Protein AF-A0A0J7YMC5-F1 (afdb_monomer_lite)

Structure (mmCIF, N/CA/C/O backbone):
data_AF-A0A0J7YMC5-F1
#
_entry.id   AF-A0A0J7YMC5-F1
#
loop_
_atom_site.group_PDB
_atom_site.id
_atom_site.type_symbol
_atom_site.label_atom_id
_atom_site.label_alt_id
_atom_site.label_comp_id
_atom_site.label_asym_id
_atom_site.label_entity_id
_atom_site.label_seq_id
_atom_site.pdbx_PDB_ins_code
_atom_site.Cartn_x
_atom_site.Cartn_y
_atom_site.Cartn_z
_atom_site.occupancy
_atom_site.B_iso_or_equiv
_atom_site.auth_seq_id
_atom_site.auth_comp_id
_atom_site.auth_asym_id
_atom_site.auth_atom_id
_atom_site.pdbx_PDB_model_num
ATOM 1 N N . MET A 1 1 ? 4.644 10.763 -15.327 1.00 55.66 1 MET A N 1
ATOM 2 C CA . MET A 1 1 ? 4.800 10.893 -13.861 1.00 55.66 1 MET A CA 1
ATOM 3 C C . MET A 1 1 ? 3.484 10.483 -13.240 1.00 55.66 1 MET A C 1
ATOM 5 O O . MET A 1 1 ? 2.467 11.021 -13.655 1.00 55.66 1 MET A O 1
ATOM 9 N N . LEU A 1 2 ? 3.500 9.527 -12.310 1.00 63.91 2 LEU A N 1
ATOM 10 C CA . LEU A 1 2 ? 2.305 9.120 -11.569 1.00 63.91 2 LEU A CA 1
ATOM 11 C C . LEU A 1 2 ? 1.786 10.318 -10.766 1.00 63.91 2 LEU A C 1
ATOM 13 O O . LEU A 1 2 ? 2.555 10.934 -10.032 1.00 63.91 2 LEU A O 1
ATOM 17 N N . SER A 1 3 ? 0.507 10.660 -10.918 1.00 76.38 3 SER A N 1
ATOM 18 C CA . SER A 1 3 ? -0.114 11.703 -10.097 1.00 76.38 3 SER A CA 1
ATOM 19 C C . SER A 1 3 ? -0.339 11.204 -8.661 1.00 76.38 3 SER A C 1
ATOM 21 O O . SER A 1 3 ? -0.507 10.001 -8.441 1.00 76.38 3 SER A O 1
ATOM 23 N N . ASP A 1 4 ? -0.405 12.112 -7.683 1.00 73.62 4 ASP A N 1
ATOM 24 C CA . ASP A 1 4 ? -0.704 11.757 -6.283 1.00 73.62 4 ASP A CA 1
ATOM 25 C C . ASP A 1 4 ? -2.050 11.032 -6.141 1.00 73.62 4 ASP A C 1
ATOM 27 O O . ASP A 1 4 ? -2.205 10.132 -5.310 1.00 73.62 4 ASP A O 1
ATOM 31 N N . LEU A 1 5 ? -3.012 11.371 -7.006 1.00 77.38 5 LEU A N 1
ATOM 32 C CA . LEU A 1 5 ? -4.297 10.689 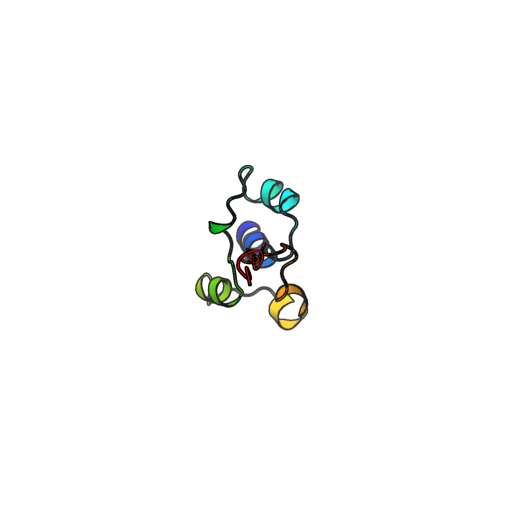-7.105 1.00 77.38 5 LEU A CA 1
ATOM 33 C C . LEU A 1 5 ? -4.110 9.230 -7.533 1.00 77.38 5 LEU A C 1
ATOM 35 O O . LEU A 1 5 ? -4.626 8.321 -6.883 1.00 77.38 5 LEU A O 1
ATOM 39 N N . THR A 1 6 ? -3.330 9.005 -8.588 1.00 77.50 6 THR A N 1
ATOM 40 C CA . THR A 1 6 ? -3.011 7.671 -9.099 1.00 77.50 6 THR A CA 1
ATOM 41 C C . THR A 1 6 ? -2.320 6.824 -8.022 1.00 77.50 6 THR A C 1
ATOM 43 O O . THR A 1 6 ? -2.721 5.686 -7.768 1.00 77.50 6 THR A O 1
ATOM 46 N N . LEU A 1 7 ? -1.342 7.394 -7.309 1.00 79.31 7 LEU A N 1
ATOM 47 C CA . LEU A 1 7 ? -0.660 6.726 -6.196 1.00 79.31 7 LEU A CA 1
ATOM 48 C C . LEU A 1 7 ? -1.633 6.352 -5.064 1.00 79.31 7 LEU A C 1
ATOM 50 O O . LEU A 1 7 ? -1.567 5.243 -4.525 1.00 79.31 7 LEU A O 1
ATOM 54 N N . CYS A 1 8 ? -2.561 7.250 -4.725 1.00 79.81 8 CYS A N 1
ATOM 55 C CA . CYS A 1 8 ? -3.593 6.984 -3.724 1.00 79.81 8 CYS A CA 1
ATOM 56 C C . CYS A 1 8 ? -4.551 5.872 -4.157 1.00 79.81 8 CYS A C 1
ATOM 58 O O . CYS A 1 8 ? -4.946 5.056 -3.324 1.00 79.81 8 CYS A O 1
ATOM 60 N N . VAL A 1 9 ? -4.902 5.792 -5.443 1.00 79.88 9 VAL A N 1
ATOM 61 C CA . VAL A 1 9 ? -5.736 4.704 -5.975 1.00 79.88 9 VAL A CA 1
ATOM 62 C C . VAL A 1 9 ? -5.008 3.364 -5.865 1.00 79.88 9 VAL A C 1
ATOM 64 O O . VAL A 1 9 ? -5.603 2.406 -5.365 1.00 79.88 9 VAL A O 1
ATOM 67 N N . TYR A 1 10 ? -3.719 3.298 -6.214 1.00 81.88 10 TYR A N 1
ATOM 68 C CA . TYR A 1 10 ? -2.933 2.066 -6.074 1.00 81.88 10 TYR A CA 1
ATOM 69 C C . TYR A 1 10 ? -2.798 1.601 -4.626 1.00 81.88 10 TYR A C 1
ATOM 71 O O . TYR A 1 10 ? -2.915 0.410 -4.330 1.00 81.88 10 TYR A O 1
ATOM 79 N N . ARG A 1 11 ? -2.597 2.546 -3.705 1.00 82.81 11 ARG A N 1
ATOM 80 C CA . ARG A 1 11 ? -2.466 2.250 -2.275 1.00 82.81 11 ARG A CA 1
ATOM 81 C C . ARG A 1 11 ? -3.807 2.143 -1.550 1.00 82.81 11 ARG A C 1
ATOM 83 O O . ARG A 1 11 ? -3.824 1.713 -0.403 1.00 82.81 11 ARG A O 1
ATOM 90 N N . SER A 1 12 ? -4.938 2.426 -2.200 1.00 85.44 12 SER A N 1
ATOM 91 C CA . SER A 1 12 ? -6.265 2.503 -1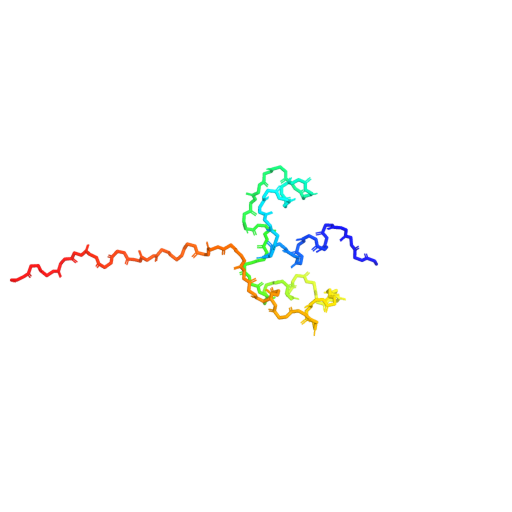.560 1.00 85.44 12 SER A CA 1
ATOM 92 C C . SER A 1 12 ? -6.658 1.265 -0.749 1.00 85.44 12 SER A C 1
ATOM 94 O O . SER A 1 12 ? -7.301 1.384 0.295 1.00 85.44 12 SER A O 1
ATOM 96 N N . ARG A 1 13 ? -6.205 0.074 -1.156 1.00 85.06 13 ARG A N 1
ATOM 97 C CA . ARG A 1 13 ? -6.457 -1.196 -0.450 1.00 85.06 13 ARG A CA 1
ATOM 98 C C . ARG A 1 13 ? -5.666 -1.337 0.861 1.00 85.06 13 ARG A C 1
ATOM 100 O O . ARG A 1 13 ? -6.060 -2.141 1.707 1.00 85.06 13 ARG A O 1
ATOM 107 N N . ARG A 1 14 ? -4.598 -0.548 1.029 1.00 83.94 14 ARG A N 1
ATOM 108 C CA . ARG A 1 14 ? -3.676 -0.477 2.180 1.00 83.94 14 ARG A CA 1
ATOM 109 C C . ARG A 1 14 ? -3.673 0.889 2.876 1.00 83.94 14 ARG A C 1
ATOM 111 O O . ARG A 1 14 ? -2.978 1.068 3.870 1.00 83.94 14 ARG A O 1
ATOM 118 N N . THR A 1 15 ? -4.447 1.849 2.386 1.00 83.50 15 THR A N 1
ATOM 119 C CA . THR A 1 15 ? -4.568 3.176 2.989 1.00 83.50 15 THR A CA 1
ATOM 120 C C . THR A 1 15 ? -5.842 3.252 3.831 1.00 83.50 15 THR A C 1
ATOM 122 O O . THR A 1 15 ? -6.919 2.898 3.341 1.00 83.50 15 THR A O 1
ATOM 125 N N . PRO A 1 16 ? -5.767 3.731 5.087 1.00 83.56 16 PRO A N 1
ATOM 126 C CA . PRO A 1 16 ? -6.951 3.967 5.901 1.00 83.56 16 PRO A CA 1
ATOM 127 C C . PRO A 1 16 ? -7.932 4.918 5.211 1.00 83.56 16 PRO A C 1
ATOM 129 O O . PRO A 1 16 ? -7.536 5.926 4.623 1.00 83.56 16 PRO A O 1
ATOM 132 N N . VAL A 1 17 ? -9.231 4.647 5.349 1.00 80.75 17 VAL A N 1
ATOM 133 C CA . VAL A 1 17 ? -10.294 5.463 4.736 1.00 80.75 17 VAL A CA 1
ATOM 134 C C . VAL A 1 17 ? -10.187 6.938 5.134 1.00 80.75 17 VAL A C 1
ATOM 136 O O . VAL A 1 17 ? -10.411 7.812 4.304 1.00 80.75 17 VAL A O 1
ATOM 139 N N . ALA A 1 18 ? -9.791 7.234 6.375 1.00 80.81 18 ALA A N 1
ATOM 140 C CA . ALA A 1 18 ? -9.590 8.606 6.844 1.00 80.81 18 ALA A CA 1
ATOM 141 C C . ALA A 1 18 ? -8.562 9.379 5.996 1.00 80.81 18 ALA A C 1
ATOM 143 O O . ALA A 1 18 ? -8.782 10.542 5.670 1.00 80.81 18 ALA A O 1
ATOM 144 N N . GLN A 1 19 ? -7.479 8.717 5.583 1.00 80.19 19 GLN A N 1
ATOM 145 C CA . GLN A 1 19 ? -6.427 9.322 4.771 1.00 80.19 19 GLN A CA 1
ATOM 146 C C . GLN A 1 19 ? -6.845 9.435 3.300 1.00 80.19 19 GLN A C 1
ATOM 148 O O . GLN A 1 19 ? -6.615 10.470 2.680 1.00 80.19 19 GLN A O 1
ATOM 153 N N . LEU A 1 20 ? -7.547 8.431 2.761 1.00 80.81 20 LEU A N 1
ATOM 154 C CA . LEU A 1 20 ? -8.144 8.526 1.421 1.00 80.81 20 LEU A CA 1
ATOM 155 C C . LEU A 1 20 ? -9.127 9.694 1.325 1.00 80.81 20 LEU A C 1
ATOM 157 O O . LEU A 1 20 ? -9.171 10.392 0.314 1.00 80.81 20 LEU A O 1
ATOM 161 N N . ARG A 1 21 ? -9.880 9.947 2.399 1.00 80.81 21 ARG A N 1
ATOM 162 C CA . ARG A 1 21 ? -10.827 11.060 2.446 1.00 80.81 21 ARG A CA 1
ATOM 163 C C . ARG A 1 21 ? -10.166 12.433 2.461 1.00 80.81 21 ARG A C 1
ATOM 165 O O . ARG A 1 21 ? -10.728 13.378 1.919 1.00 80.81 21 ARG A O 1
ATOM 172 N N . ALA A 1 22 ? -8.988 12.529 3.070 1.00 78.81 22 ALA A N 1
ATOM 173 C CA . ALA A 1 22 ? -8.228 13.770 3.146 1.00 78.81 22 ALA A CA 1
ATOM 174 C C . ALA A 1 22 ? -7.572 14.146 1.807 1.00 78.81 22 ALA A C 1
ATOM 176 O O . ALA A 1 22 ? -7.447 15.330 1.514 1.00 78.81 22 ALA A O 1
ATOM 177 N N . VAL A 1 23 ? -7.163 13.154 1.006 1.00 71.94 23 VAL A N 1
ATOM 178 C CA . VAL A 1 23 ? -6.379 13.385 -0.222 1.00 71.94 23 VAL A CA 1
ATOM 179 C C . VAL A 1 23 ? -7.229 13.320 -1.492 1.00 71.94 23 VAL A C 1
ATOM 181 O O . VAL A 1 23 ? -7.013 14.100 -2.412 1.00 71.94 23 VAL A O 1
ATOM 184 N N . VAL A 1 24 ? -8.192 12.396 -1.558 1.00 72.50 24 VAL A N 1
ATOM 185 C CA . VAL A 1 24 ? -8.939 12.114 -2.795 1.00 72.50 24 VAL A CA 1
ATOM 186 C C . VAL A 1 24 ? -10.302 12.798 -2.791 1.00 72.50 24 VAL A C 1
ATOM 188 O O . VAL A 1 24 ? -10.683 13.415 -3.781 1.00 72.50 24 VAL A O 1
ATOM 191 N N . ARG A 1 25 ? -11.063 12.663 -1.695 1.00 70.88 25 ARG A N 1
ATOM 192 C CA . ARG A 1 25 ? -12.442 13.174 -1.595 1.00 70.88 25 ARG A CA 1
ATOM 193 C C . ARG A 1 25 ? -13.021 13.054 -0.190 1.00 70.88 25 ARG A C 1
ATOM 195 O O . ARG A 1 25 ? -13.005 11.979 0.397 1.00 70.88 25 ARG A O 1
ATOM 202 N N . VAL A 1 26 ? -13.679 14.108 0.294 1.00 72.12 26 VAL A N 1
ATOM 203 C CA . VAL A 1 26 ? -14.372 14.108 1.600 1.00 72.12 26 VAL A CA 1
ATOM 204 C C . VAL A 1 26 ? -15.398 12.973 1.735 1.00 72.12 26 VAL A C 1
ATOM 206 O O . VAL A 1 26 ? -15.519 12.384 2.816 1.00 72.12 26 VAL A O 1
ATOM 209 N N . ASN A 1 27 ? -16.102 12.638 0.650 1.00 74.81 27 ASN A N 1
ATOM 210 C CA . ASN A 1 27 ? -17.073 11.546 0.607 1.00 74.81 27 ASN A CA 1
ATOM 211 C C . ASN A 1 27 ? -16.411 10.281 0.057 1.00 74.81 27 ASN A C 1
ATOM 213 O O . ASN A 1 27 ? -16.084 10.205 -1.123 1.00 74.81 27 ASN A O 1
ATOM 217 N N . PHE A 1 28 ? -16.196 9.287 0.918 1.00 76.25 28 PHE A N 1
ATOM 218 C CA . PHE A 1 28 ? -15.627 8.006 0.510 1.00 76.25 28 PHE A CA 1
ATOM 219 C C . PHE A 1 28 ? -16.706 7.099 -0.082 1.00 76.25 28 PHE A C 1
ATOM 221 O O . PHE A 1 28 ? -17.552 6.606 0.661 1.00 76.25 28 PHE A O 1
ATOM 228 N N . GLU A 1 29 ? -16.630 6.831 -1.384 1.00 79.62 29 GLU A N 1
ATOM 229 C CA . GLU A 1 29 ? -17.435 5.804 -2.043 1.00 79.62 29 GLU A CA 1
ATOM 230 C C . GLU A 1 29 ? -16.566 4.564 -2.333 1.00 79.62 29 GLU A C 1
ATOM 232 O O . GLU A 1 29 ? -15.637 4.633 -3.144 1.00 79.62 29 GLU A O 1
ATOM 237 N N . PRO A 1 30 ? -16.834 3.407 -1.701 1.00 75.38 30 PRO A N 1
ATOM 238 C CA . PRO A 1 30 ? -16.046 2.191 -1.906 1.00 75.38 30 PRO A CA 1
ATOM 239 C C . PRO A 1 30 ? -16.064 1.682 -3.354 1.00 75.38 30 PRO A C 1
ATOM 241 O O . PRO A 1 30 ? -15.126 1.013 -3.778 1.00 75.38 30 PRO A O 1
ATOM 244 N N . ASN A 1 31 ? -17.132 1.964 -4.110 1.00 78.56 31 ASN A N 1
ATOM 245 C CA . ASN A 1 31 ? -17.270 1.528 -5.503 1.00 78.56 31 ASN A CA 1
ATOM 246 C C . ASN A 1 31 ? -16.356 2.281 -6.474 1.00 78.56 31 ASN A C 1
ATOM 248 O O . ASN A 1 31 ? -16.089 1.789 -7.566 1.00 78.56 31 ASN A O 1
ATOM 252 N N . GLU A 1 32 ? -15.864 3.445 -6.068 1.00 78.44 32 GLU A N 1
ATOM 253 C CA . GLU A 1 32 ? -14.937 4.252 -6.853 1.00 78.44 32 GLU A CA 1
ATOM 254 C C . GLU A 1 32 ? -13.466 3.852 -6.614 1.00 78.44 32 GLU A C 1
ATOM 256 O O . GLU A 1 32 ? -12.556 4.527 -7.093 1.00 78.44 32 GLU A O 1
ATOM 261 N N . TYR A 1 33 ? -13.220 2.779 -5.854 1.00 81.06 33 TYR A N 1
ATOM 262 C CA . TYR A 1 33 ? -11.901 2.192 -5.632 1.00 81.06 33 TYR A CA 1
ATOM 263 C C . TYR A 1 33 ? -11.889 0.728 -6.094 1.00 81.06 33 TYR A C 1
ATOM 265 O O . TYR A 1 33 ? -12.921 0.049 -6.054 1.00 81.06 33 TYR A O 1
ATOM 273 N N . PRO A 1 34 ? -10.730 0.206 -6.523 1.00 79.12 34 PRO A N 1
ATOM 274 C CA . PRO A 1 34 ? -10.638 -1.163 -7.001 1.00 79.12 34 PRO A CA 1
ATOM 275 C C . PRO A 1 34 ? -10.910 -2.162 -5.873 1.00 79.12 34 PRO A C 1
ATOM 277 O O . PRO A 1 34 ? -10.258 -2.165 -4.825 1.00 79.12 34 PRO A O 1
ATOM 280 N N . LYS A 1 35 ? -11.858 -3.069 -6.120 1.00 80.75 35 LYS A N 1
ATOM 281 C CA . LYS A 1 35 ? -12.237 -4.137 -5.181 1.00 80.75 35 LYS A CA 1
ATOM 282 C C . LYS A 1 35 ? -11.240 -5.297 -5.204 1.00 80.75 35 LYS A C 1
ATOM 284 O O . LYS A 1 35 ? -11.164 -6.073 -4.252 1.00 80.75 35 LYS A O 1
ATOM 289 N N . SER A 1 36 ? -10.469 -5.418 -6.283 1.00 79.81 36 SER A N 1
ATOM 290 C CA . SER A 1 36 ? -9.458 -6.453 -6.487 1.00 79.81 36 SER A CA 1
ATOM 291 C C . SER A 1 36 ? -8.255 -5.915 -7.262 1.00 79.81 36 SER A C 1
ATOM 293 O O . SER A 1 36 ? -8.338 -4.896 -7.945 1.00 79.81 36 SER A O 1
ATOM 295 N N . ILE A 1 37 ? -7.137 -6.637 -7.184 1.00 78.31 37 ILE A N 1
ATOM 296 C CA . ILE A 1 37 ? -5.923 -6.333 -7.958 1.00 78.31 37 ILE A CA 1
ATOM 297 C C . ILE A 1 37 ? -6.162 -6.498 -9.457 1.00 78.31 37 ILE A C 1
ATOM 299 O O . ILE A 1 37 ? -5.665 -5.702 -10.238 1.00 78.31 37 ILE A O 1
ATOM 303 N N . ALA A 1 38 ? -6.981 -7.472 -9.860 1.00 81.12 38 ALA A N 1
ATOM 304 C CA . ALA A 1 38 ? -7.348 -7.655 -11.261 1.00 81.12 38 ALA A CA 1
ATOM 305 C C . ALA A 1 38 ? -8.087 -6.430 -11.826 1.00 81.12 38 ALA A C 1
ATOM 307 O O . ALA A 1 38 ? -7.810 -6.000 -12.941 1.00 81.12 38 ALA A O 1
ATOM 308 N N . GLN A 1 39 ? -8.994 -5.836 -11.040 1.00 80.88 39 GLN A N 1
ATOM 309 C CA . GLN A 1 39 ? -9.692 -4.613 -11.440 1.00 80.88 39 GLN A CA 1
ATOM 310 C C . GLN A 1 39 ? -8.728 -3.429 -11.545 1.00 80.88 39 GLN A C 1
ATOM 312 O O . GLN A 1 39 ? -8.822 -2.639 -12.477 1.00 80.88 39 GLN A O 1
ATOM 317 N N . LEU A 1 40 ? -7.784 -3.336 -10.609 1.00 78.25 40 LEU A N 1
ATOM 318 C CA . LEU A 1 40 ? -6.749 -2.312 -10.619 1.00 78.25 40 LEU A CA 1
ATOM 319 C C . LEU A 1 40 ? -5.819 -2.450 -11.839 1.00 78.25 40 LEU A C 1
ATOM 321 O O . LEU A 1 40 ? -5.542 -1.451 -12.485 1.00 78.25 40 LEU A O 1
ATOM 325 N N . TYR A 1 41 ? -5.413 -3.669 -12.209 1.00 75.12 41 TYR A N 1
ATOM 326 C CA . TYR A 1 41 ? -4.598 -3.928 -13.405 1.00 75.12 41 TYR A CA 1
ATOM 327 C C . TYR A 1 41 ? -5.325 -3.530 -14.697 1.00 75.12 41 TYR A C 1
ATOM 329 O O . TYR A 1 41 ? -4.721 -3.025 -15.636 1.00 75.12 41 TYR A O 1
ATOM 337 N N . HIS A 1 42 ? -6.646 -3.721 -14.737 1.00 77.81 42 HIS A N 1
ATOM 338 C CA . HIS A 1 42 ? -7.463 -3.321 -15.879 1.00 77.81 42 HIS A CA 1
ATOM 339 C C . HIS A 1 42 ? -7.624 -1.798 -16.004 1.00 7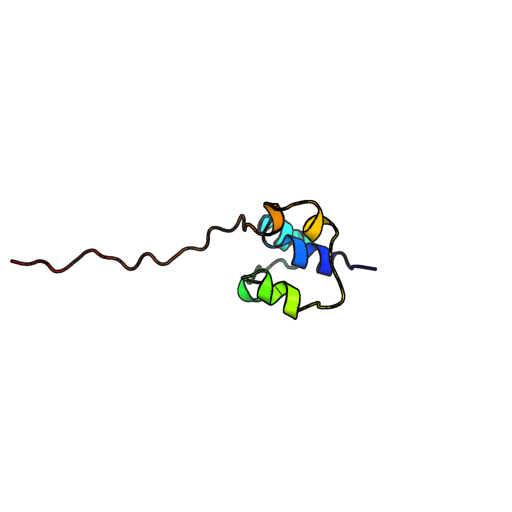7.81 42 HIS A C 1
ATOM 341 O O . HIS A 1 42 ? -7.791 -1.292 -17.109 1.00 77.81 42 HIS A O 1
ATOM 347 N N . TRP A 1 43 ? -7.603 -1.065 -14.886 1.00 73.88 43 TRP A N 1
ATOM 348 C CA . TRP A 1 43 ? -7.762 0.393 -14.886 1.00 73.88 43 TRP A CA 1
ATOM 349 C C . TRP A 1 43 ? -6.537 1.138 -15.406 1.00 73.88 43 TRP A C 1
ATOM 351 O O . TRP A 1 43 ? -6.680 2.235 -15.940 1.00 73.88 43 TRP A O 1
ATOM 361 N N . THR A 1 44 ? -5.355 0.549 -15.280 1.00 64.06 44 THR A N 1
ATOM 362 C CA . THR A 1 44 ? -4.094 1.198 -15.637 1.00 64.06 44 THR A CA 1
ATOM 363 C C . THR A 1 44 ? -3.082 0.151 -16.105 1.00 64.06 44 THR A C 1
ATOM 365 O O . THR A 1 44 ? -2.195 -0.243 -15.350 1.00 64.06 44 THR A O 1
ATOM 368 N N . PRO A 1 45 ? -3.202 -0.328 -17.355 1.00 63.41 45 PRO A N 1
ATOM 369 C CA . PRO A 1 45 ? -2.304 -1.356 -17.880 1.00 63.41 45 PRO A CA 1
ATOM 370 C C . PRO A 1 45 ? -0.850 -0.872 -18.041 1.00 63.41 45 PRO A C 1
ATOM 372 O O . PRO A 1 45 ? 0.067 -1.685 -17.956 1.00 63.41 45 PRO A O 1
ATOM 375 N N . ASP A 1 46 ? -0.632 0.435 -18.231 1.00 64.38 46 ASP A N 1
ATOM 376 C CA . ASP A 1 46 ? 0.681 1.023 -18.555 1.00 64.38 46 ASP A CA 1
ATOM 377 C C . ASP A 1 46 ? 1.401 1.678 -17.363 1.00 64.38 46 ASP A C 1
ATOM 379 O O . ASP A 1 46 ? 2.537 2.139 -17.484 1.00 64.38 46 ASP A O 1
ATOM 383 N N . GLU A 1 47 ? 0.762 1.728 -16.194 1.00 67.06 47 GLU A N 1
ATOM 384 C CA . GLU A 1 47 ? 1.311 2.373 -15.005 1.00 67.06 47 GLU A CA 1
ATOM 385 C C . GLU A 1 47 ? 1.358 1.372 -13.846 1.00 67.06 47 GLU A C 1
ATOM 387 O O . GLU A 1 47 ? 0.387 0.690 -13.545 1.00 67.06 47 GLU A O 1
ATOM 392 N N . CYS A 1 48 ? 2.507 1.257 -13.185 1.00 70.69 48 CYS A N 1
ATOM 393 C CA . CYS A 1 48 ? 2.697 0.351 -12.059 1.00 70.69 48 CYS A CA 1
ATOM 394 C C . CYS A 1 48 ? 3.545 1.040 -10.997 1.00 70.69 48 CYS A C 1
ATOM 396 O O . CYS A 1 48 ? 4.533 1.705 -11.313 1.00 70.69 48 CYS A O 1
ATOM 398 N N . ILE A 1 49 ? 3.173 0.862 -9.733 1.00 79.19 49 ILE A N 1
ATOM 399 C CA . ILE A 1 49 ? 3.995 1.310 -8.611 1.00 79.19 49 ILE A CA 1
ATOM 400 C C . ILE A 1 49 ? 5.033 0.230 -8.259 1.00 79.19 49 ILE A C 1
ATOM 402 O O . ILE A 1 49 ? 4.734 -0.960 -8.395 1.00 79.19 49 ILE A O 1
ATOM 406 N N . PRO A 1 50 ? 6.249 0.597 -7.820 1.00 80.56 50 PRO A N 1
ATOM 407 C CA . PRO A 1 50 ? 7.300 -0.370 -7.490 1.00 80.56 50 PRO A CA 1
ATOM 408 C C . PRO A 1 50 ? 6.883 -1.417 -6.449 1.00 80.56 50 PRO A C 1
ATOM 410 O O . PRO A 1 50 ? 7.330 -2.561 -6.510 1.00 80.56 50 PRO A O 1
ATOM 413 N N . GLU A 1 51 ? 5.990 -1.050 -5.530 1.00 83.25 51 GLU A N 1
ATOM 414 C CA . GLU A 1 51 ? 5.483 -1.895 -4.447 1.00 83.25 51 GLU A CA 1
ATOM 415 C C . GLU A 1 51 ? 4.804 -3.168 -4.946 1.00 83.25 51 GLU A C 1
ATOM 417 O O . GLU A 1 51 ? 4.730 -4.140 -4.206 1.00 83.25 51 GLU A O 1
ATOM 422 N N . PHE A 1 52 ? 4.374 -3.222 -6.207 1.00 78.06 52 PHE A N 1
ATOM 423 C CA . PHE A 1 52 ? 3.825 -4.453 -6.784 1.00 78.06 52 PHE A CA 1
ATOM 424 C C . PHE A 1 52 ? 4.875 -5.551 -6.927 1.00 78.06 52 PHE A C 1
ATOM 426 O O . PHE A 1 52 ? 4.534 -6.732 -6.918 1.00 78.06 52 PHE A O 1
ATOM 433 N N . PHE A 1 53 ? 6.144 -5.167 -7.034 1.00 80.94 53 PHE A N 1
ATOM 434 C CA . PHE A 1 53 ? 7.265 -6.089 -7.169 1.00 80.94 53 PHE A CA 1
ATOM 435 C C . PHE A 1 53 ? 8.097 -6.191 -5.890 1.00 80.94 53 PHE A C 1
ATOM 437 O O . PHE A 1 53 ? 8.840 -7.157 -5.732 1.00 80.94 53 PHE A O 1
ATOM 444 N N . THR A 1 54 ? 7.992 -5.212 -4.987 1.00 83.81 54 THR A N 1
ATOM 445 C CA . THR A 1 54 ? 8.822 -5.140 -3.776 1.00 83.81 54 THR A CA 1
ATOM 446 C C . THR A 1 54 ? 8.073 -5.439 -2.481 1.00 83.81 54 THR A C 1
ATOM 448 O O . THR A 1 54 ? 8.718 -5.852 -1.518 1.00 83.81 54 THR A O 1
ATOM 451 N N . ASP A 1 55 ? 6.746 -5.273 -2.433 1.00 83.62 55 ASP A N 1
ATOM 452 C CA . ASP A 1 55 ? 5.953 -5.470 -1.219 1.00 83.62 55 ASP A CA 1
ATOM 453 C C . ASP A 1 55 ? 4.712 -6.351 -1.472 1.00 83.62 55 ASP A C 1
ATOM 455 O O . ASP A 1 55 ? 3.690 -5.873 -1.971 1.00 83.62 55 ASP A O 1
ATOM 459 N N . PRO A 1 56 ? 4.729 -7.634 -1.057 1.00 82.88 56 PRO A N 1
ATOM 460 C CA . PRO A 1 56 ? 3.573 -8.510 -1.213 1.00 82.88 56 PRO A CA 1
ATOM 461 C C . PRO A 1 56 ? 2.363 -8.065 -0.374 1.00 82.88 56 PRO A C 1
ATOM 463 O O . PRO A 1 56 ? 1.237 -8.486 -0.656 1.00 82.88 56 PRO A O 1
ATOM 466 N N . SER A 1 57 ? 2.544 -7.187 0.622 1.00 83.81 57 SER A N 1
ATOM 467 C CA . SER A 1 57 ? 1.442 -6.694 1.453 1.00 83.81 57 SER A CA 1
ATOM 468 C C . SER A 1 57 ? 0.401 -5.923 0.641 1.00 83.81 57 SER A C 1
ATOM 470 O O . SER A 1 57 ? -0.761 -5.864 1.043 1.00 83.81 57 SER A O 1
ATOM 472 N N . ILE A 1 58 ? 0.766 -5.397 -0.534 1.00 82.19 58 ILE A N 1
ATOM 473 C CA . ILE A 1 58 ? -0.143 -4.642 -1.401 1.00 82.19 58 ILE A CA 1
ATOM 474 C C . ILE A 1 58 ? -1.280 -5.483 -1.992 1.00 82.19 58 ILE A C 1
ATOM 476 O O . ILE A 1 58 ? -2.341 -4.959 -2.360 1.00 82.19 58 ILE A O 1
ATOM 480 N N . PHE A 1 59 ? -1.090 -6.801 -2.054 1.00 81.25 59 PHE A N 1
ATOM 481 C CA . PHE A 1 59 ? -2.105 -7.729 -2.540 1.00 81.25 59 PHE A CA 1
ATOM 482 C C . PHE A 1 59 ? -3.188 -7.995 -1.486 1.00 81.25 59 PHE A C 1
ATOM 484 O O . PHE A 1 59 ? -4.335 -8.289 -1.849 1.00 81.25 59 PHE A O 1
ATOM 491 N N . GLU A 1 60 ? -2.891 -7.764 -0.208 1.00 81.31 60 GLU A N 1
ATOM 492 C CA . GLU A 1 60 ? -3.836 -7.868 0.900 1.00 81.31 60 GLU A CA 1
ATOM 493 C C . GLU A 1 60 ? -4.584 -6.550 1.123 1.00 81.31 60 GLU A C 1
ATOM 495 O O . GLU A 1 60 ? -4.043 -5.461 0.947 1.00 81.31 60 GLU A O 1
ATOM 500 N N . SER A 1 61 ? -5.856 -6.620 1.519 1.00 80.56 61 SER A N 1
ATOM 501 C CA . SER A 1 61 ? -6.608 -5.414 1.871 1.00 80.56 61 SER A CA 1
ATOM 502 C C . SER A 1 61 ? -6.711 -5.261 3.383 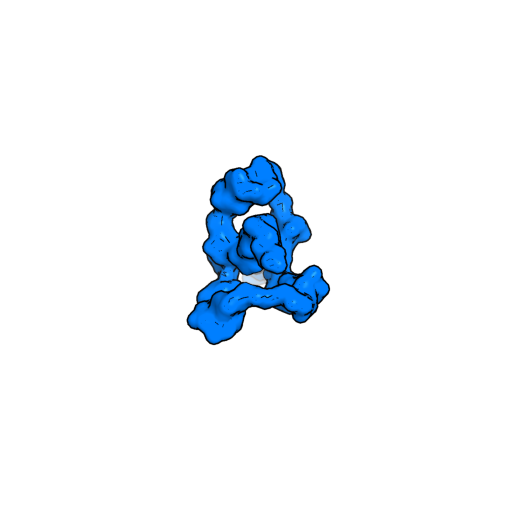1.00 80.56 61 SER A C 1
ATOM 504 O O . SER A 1 61 ? -7.076 -6.211 4.069 1.00 80.56 61 SER A O 1
ATOM 506 N N . LEU A 1 62 ? -6.444 -4.052 3.887 1.00 83.38 62 LEU A N 1
ATOM 507 C CA . LEU A 1 62 ? -6.736 -3.680 5.279 1.00 83.38 62 LEU A CA 1
ATOM 508 C C . LEU A 1 62 ? -8.238 -3.516 5.535 1.00 83.38 62 LEU A C 1
ATOM 510 O O . LEU A 1 62 ? -8.684 -3.524 6.680 1.00 83.38 62 LEU A O 1
ATOM 514 N N . HIS A 1 63 ? -9.024 -3.341 4.474 1.00 80.31 63 HIS A N 1
ATOM 515 C CA . HIS A 1 63 ? -10.461 -3.170 4.588 1.00 80.31 63 HIS A CA 1
ATOM 516 C C . HIS A 1 63 ? -11.094 -4.549 4.713 1.00 80.31 63 HIS A C 1
ATOM 518 O O . HIS A 1 63 ? -11.168 -5.301 3.740 1.00 80.31 63 HIS A O 1
ATOM 524 N N . THR A 1 64 ? -11.552 -4.886 5.919 1.00 69.31 64 THR A N 1
ATOM 525 C CA . THR A 1 64 ? -12.321 -6.108 6.155 1.00 69.31 64 THR A CA 1
ATOM 526 C C . THR A 1 64 ? -13.522 -6.113 5.221 1.00 69.31 64 THR A C 1
ATOM 528 O O . THR A 1 64 ? -14.491 -5.376 5.421 1.00 69.31 64 THR A O 1
ATOM 531 N N . VAL A 1 65 ? -13.479 -6.966 4.195 1.00 60.81 65 VAL A N 1
ATOM 532 C CA . VAL A 1 65 ? -14.668 -7.284 3.413 1.00 60.81 65 VAL A CA 1
ATOM 533 C C . VAL A 1 65 ? -15.640 -7.887 4.407 1.00 60.81 65 VAL A C 1
ATOM 535 O O . VAL A 1 65 ? -15.435 -9.003 4.888 1.00 60.81 65 VAL A O 1
ATOM 538 N N . ARG A 1 66 ? -16.698 -7.144 4.738 1.00 51.44 66 ARG A N 1
ATOM 539 C CA . ARG A 1 66 ? -17.848 -7.697 5.443 1.00 51.44 66 ARG A CA 1
ATOM 540 C C . ARG A 1 66 ? -18.449 -8.750 4.519 1.00 51.44 66 ARG A C 1
ATOM 542 O O . ARG A 1 66 ? -19.362 -8.470 3.745 1.00 51.44 66 ARG A O 1
ATOM 549 N N . ARG A 1 67 ? -17.921 -9.974 4.578 1.00 50.16 67 ARG A N 1
ATOM 550 C CA . ARG A 1 67 ? -18.631 -11.146 4.091 1.00 50.16 67 ARG A CA 1
ATOM 551 C C . ARG A 1 67 ? -19.939 -11.124 4.860 1.00 50.16 67 ARG A C 1
ATOM 553 O O . ARG A 1 67 ? -19.939 -11.185 6.089 1.00 50.16 67 ARG A O 1
ATOM 560 N N . ARG A 1 68 ? -21.056 -10.948 4.153 1.00 48.50 68 ARG A N 1
ATOM 561 C CA . ARG A 1 68 ? -22.350 -11.322 4.710 1.00 48.50 68 ARG A CA 1
ATOM 562 C C . ARG A 1 68 ? -22.226 -12.815 4.973 1.00 48.50 68 ARG A C 1
ATOM 564 O O . ARG A 1 68 ? -22.353 -13.612 4.051 1.00 48.50 68 ARG A O 1
ATOM 571 N N . VAL A 1 69 ? -21.864 -13.179 6.199 1.00 52.75 69 VAL A N 1
ATOM 572 C CA . VAL A 1 69 ? -22.085 -14.529 6.689 1.00 52.75 69 VAL A CA 1
ATOM 573 C C . VAL A 1 69 ? -23.594 -14.672 6.606 1.00 52.75 69 VAL A C 1
ATOM 575 O O . VAL A 1 69 ? -24.320 -14.010 7.347 1.00 52.75 69 VAL A O 1
ATOM 578 N N . GLY A 1 70 ? -24.060 -15.404 5.593 1.00 51.25 70 GLY A N 1
ATOM 579 C CA . GLY A 1 70 ? -25.438 -15.853 5.552 1.00 51.25 70 GLY A CA 1
ATOM 580 C C . GLY A 1 70 ? -25.700 -16.504 6.898 1.00 51.25 70 GLY A C 1
ATOM 581 O O . GLY A 1 70 ? -24.963 -17.399 7.307 1.00 51.25 70 GLY A O 1
ATOM 582 N N . SER A 1 71 ? -26.668 -15.961 7.620 1.00 53.84 71 SER A N 1
ATOM 583 C CA . SER A 1 71 ? -27.189 -16.513 8.854 1.00 53.84 71 SER A CA 1
ATOM 584 C C . SER A 1 71 ? -27.612 -17.961 8.608 1.00 53.84 71 SER A C 1
ATOM 586 O O . SER A 1 71 ? -28.738 -18.219 8.197 1.00 53.84 71 SER A O 1
ATOM 588 N N . LEU A 1 72 ? -26.715 -18.913 8.857 1.00 56.03 72 LEU A N 1
ATOM 589 C CA . LEU A 1 72 ? -27.074 -20.305 9.108 1.00 56.03 72 LEU A CA 1
ATOM 590 C C . LEU A 1 72 ? -27.481 -20.416 10.578 1.00 56.03 72 LEU A C 1
ATOM 592 O O . LEU A 1 72 ? -26.803 -21.035 11.387 1.00 56.03 72 LEU A O 1
ATOM 596 N N . LEU A 1 73 ? -28.579 -19.749 10.922 1.00 60.25 73 LEU A N 1
ATOM 597 C CA . LEU A 1 73 ? -29.354 -20.020 12.123 1.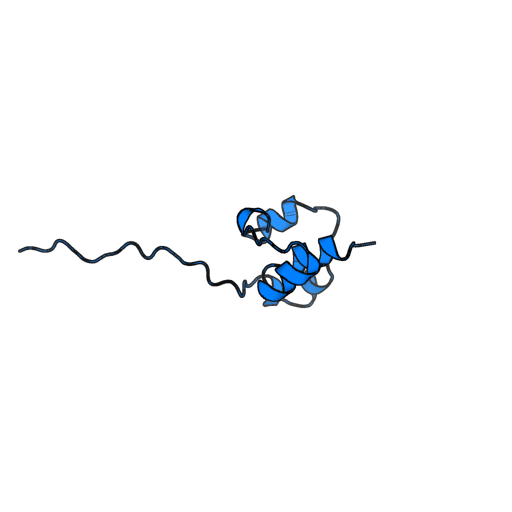00 60.25 73 LEU A CA 1
ATOM 598 C C . LEU A 1 73 ? -30.822 -19.948 11.718 1.00 60.25 73 LEU A C 1
ATOM 600 O O . LEU A 1 73 ? -31.385 -18.862 11.637 1.00 60.25 73 LEU A O 1
ATOM 604 N N . SER A 1 74 ? -31.394 -21.104 11.385 1.00 53.78 74 SER A N 1
ATOM 605 C CA . SER A 1 74 ? -32.735 -21.560 11.783 1.00 53.78 74 SER A C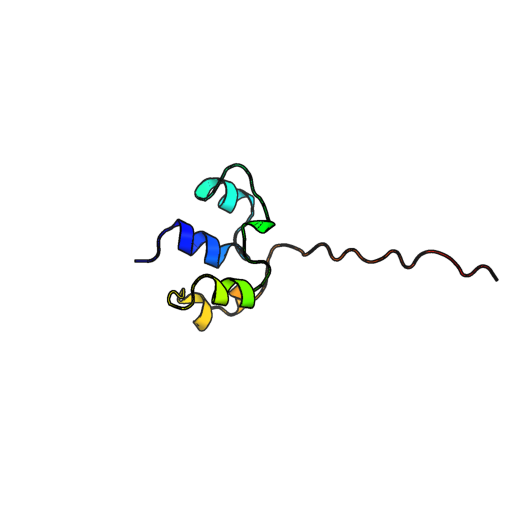A 1
ATOM 606 C C . SER A 1 74 ? -33.187 -22.705 10.865 1.00 53.78 74 SER A C 1
ATOM 608 O O . SER A 1 74 ? -32.785 -22.762 9.707 1.00 53.78 74 SER A O 1
ATOM 610 N N . SER A 1 75 ? -34.030 -23.588 11.404 1.00 53.47 75 SER A N 1
ATOM 611 C CA . SER A 1 75 ? -34.662 -24.767 10.785 1.00 53.47 75 SER A CA 1
ATOM 612 C C . SER A 1 75 ? -33.906 -26.099 10.881 1.00 53.47 75 SER A C 1
ATOM 614 O O . SER A 1 75 ? -33.517 -26.704 9.885 1.00 53.47 75 SER A O 1
ATOM 616 N N . ARG A 1 76 ? -33.795 -26.593 12.118 1.00 48.56 76 ARG A N 1
ATOM 617 C CA . ARG A 1 76 ? -34.128 -27.985 12.486 1.00 48.56 76 ARG A CA 1
ATOM 618 C C . ARG A 1 76 ? -34.857 -27.913 13.835 1.00 48.56 76 ARG A C 1
ATOM 620 O O . ARG A 1 76 ? -34.218 -27.934 14.875 1.00 48.56 76 ARG A O 1
ATOM 627 N N . ASP A 1 77 ? -36.110 -27.476 13.826 1.00 47.19 77 ASP A N 1
ATOM 628 C CA . ASP A 1 77 ? -37.265 -28.358 14.044 1.00 47.19 77 ASP A CA 1
ATOM 629 C C . ASP A 1 77 ? -37.110 -29.798 13.519 1.00 47.19 77 ASP A C 1
ATOM 631 O O . ASP A 1 77 ? -37.289 -30.068 12.329 1.00 47.19 77 ASP A O 1
ATOM 635 N N . TYR A 1 78 ? -36.757 -30.708 14.433 1.00 40.19 78 TYR A N 1
ATOM 636 C CA . TYR A 1 78 ? -37.425 -32.000 14.643 1.00 40.19 78 TYR A CA 1
ATOM 637 C C . TYR A 1 78 ? -37.160 -32.485 16.072 1.00 40.19 78 TYR A C 1
ATOM 639 O O . TYR A 1 78 ? -35.991 -32.370 16.508 1.00 40.19 78 TYR A O 1
#

pLDDT: mean 73.09, std 11.47, range [40.19, 85.44]

InterPro domains:
  IPR036372 BEACH domain superfamily [G3DSA:1.10.1540.10] (1-73)
  IPR036372 BEACH domain superfamily [SSF81837] (5-65)

Secondary structure (DSSP, 8-state):
---HHHHHHHHTTTS-HHHHHHHT-SS--GGGS-SSHHHHHHH-TT---THHHH-GGGGS-SS---------------

Sequence (78 aa):
MLSDLTLCVYRSRRTPVAQLRAVVRVNFEPNEYPKSIAQLYHWTPDECIPEFFTDPSIFESLHTVRRRVGSLLSSRDY

Foldseek 3Di:
DQDPQNVCLLCVQVDDPVVCCVPPHVDDDPVVHDPAPVSVCVVCVPDDDCCVVVPPCSRHGPDPPPPPPPPPDDDPDD

Organism: Beta vulgaris subsp. vulgaris (NCBI:txid3555)

Radius of gyration: 16.91 Å; chains: 1; bounding box: 46×46×33 Å